Protein AF-A0A932SXC1-F1 (afdb_monomer_lite)

Foldseek 3Di:
DDDPVVLLVVLVVPDDPPDDPVVSVVSVVVVVVVVVVVVCVVVVVDDDPVVVCVVPVD

pLDDT: mean 95.07, std 5.06, range [67.38, 98.0]

Structure (mmCIF, N/CA/C/O backbone):
data_AF-A0A932SXC1-F1
#
_entry.id   AF-A0A932SXC1-F1
#
loop_
_atom_site.group_PDB
_atom_site.id
_atom_site.type_symbol
_atom_site.label_atom_id
_atom_site.label_alt_id
_atom_site.label_comp_id
_atom_site.label_asym_id
_atom_site.label_entity_id
_atom_site.label_seq_id
_atom_site.pdbx_PDB_ins_code
_atom_site.Cartn_x
_atom_site.Cartn_y
_atom_site.Cartn_z
_atom_site.occupancy
_atom_site.B_iso_or_equiv
_atom_site.auth_seq_id
_atom_site.auth_comp_id
_atom_site.auth_asym_id
_atom_site.auth_atom_id
_atom_site.pdbx_PDB_model_num
ATOM 1 N N . MET A 1 1 ? -12.146 5.195 -11.016 1.00 67.38 1 MET A N 1
ATOM 2 C CA . MET A 1 1 ? -11.511 5.374 -9.696 1.00 67.38 1 MET A CA 1
ATOM 3 C C . MET A 1 1 ? -12.612 5.587 -8.682 1.00 67.38 1 MET A C 1
ATOM 5 O O . MET A 1 1 ? -13.505 6.377 -8.970 1.00 67.38 1 MET A O 1
ATOM 9 N N . SER A 1 2 ? -12.582 4.861 -7.567 1.00 81.44 2 SER A N 1
ATOM 10 C CA . SER A 1 2 ? -13.434 5.156 -6.416 1.00 81.44 2 SER A CA 1
ATOM 11 C C . SER A 1 2 ? -12.987 6.474 -5.784 1.00 81.44 2 SER A C 1
ATOM 13 O O . SER A 1 2 ? -11.808 6.832 -5.815 1.00 81.44 2 SER A O 1
ATOM 15 N N . THR A 1 3 ? -13.924 7.228 -5.227 1.00 93.50 3 THR A N 1
ATOM 16 C CA . THR A 1 3 ? -13.602 8.374 -4.376 1.00 93.50 3 THR A CA 1
ATOM 17 C C . THR A 1 3 ? -12.945 7.899 -3.080 1.00 93.50 3 THR A C 1
ATOM 19 O O . THR A 1 3 ? -13.162 6.771 -2.636 1.00 93.50 3 THR A O 1
ATOM 22 N N . VAL A 1 4 ? -12.209 8.784 -2.399 1.00 92.75 4 VAL A N 1
ATOM 23 C CA . VAL A 1 4 ? -11.621 8.476 -1.079 1.00 92.75 4 VAL A CA 1
ATOM 24 C C . VAL A 1 4 ? -12.689 7.995 -0.088 1.00 92.75 4 VAL A C 1
ATOM 26 O O . VAL A 1 4 ? -12.452 7.071 0.684 1.00 92.75 4 VAL A O 1
ATOM 29 N N . ARG A 1 5 ? -13.892 8.582 -0.137 1.00 95.44 5 ARG A N 1
ATOM 30 C CA . ARG A 1 5 ? -15.019 8.186 0.715 1.00 95.44 5 ARG A CA 1
ATOM 31 C C . ARG A 1 5 ? -15.467 6.750 0.445 1.00 95.44 5 ARG A C 1
ATOM 33 O O . ARG A 1 5 ? -15.705 6.013 1.395 1.00 95.44 5 ARG A O 1
ATOM 40 N N . GLU A 1 6 ? -15.596 6.366 -0.820 1.00 96.38 6 GLU A N 1
ATOM 41 C CA . GLU A 1 6 ? -15.972 5.001 -1.206 1.00 96.38 6 GLU A CA 1
ATOM 42 C C . GLU A 1 6 ? -14.884 3.999 -0.809 1.00 96.38 6 GLU A C 1
ATOM 44 O O . GLU A 1 6 ? -15.198 2.993 -0.181 1.00 96.38 6 GLU A O 1
ATOM 49 N N . SER A 1 7 ? -13.608 4.317 -1.049 1.00 94.12 7 SER A N 1
ATOM 50 C CA . SER A 1 7 ? -12.488 3.466 -0.626 1.00 94.12 7 SER A CA 1
ATOM 51 C C . SER A 1 7 ? -12.456 3.258 0.896 1.00 94.12 7 SER A C 1
ATOM 53 O O . SER A 1 7 ? -12.205 2.150 1.361 1.00 94.12 7 SER A O 1
ATOM 55 N N . LEU A 1 8 ? -12.755 4.291 1.693 1.00 95.25 8 LEU A N 1
ATOM 56 C CA . LEU A 1 8 ? -12.861 4.153 3.151 1.00 95.25 8 LEU A CA 1
ATOM 57 C C . LEU A 1 8 ? -14.028 3.252 3.570 1.00 95.25 8 LEU A C 1
ATOM 59 O O . LEU A 1 8 ? -13.888 2.485 4.519 1.00 95.25 8 LEU A O 1
ATOM 63 N N . MET A 1 9 ? -15.163 3.321 2.870 1.00 96.25 9 MET A N 1
ATOM 64 C CA . MET A 1 9 ? -16.298 2.428 3.124 1.00 96.25 9 MET A CA 1
ATOM 65 C C . MET A 1 9 ? -15.967 0.972 2.786 1.00 96.25 9 MET A C 1
ATOM 67 O O . MET A 1 9 ? -16.333 0.081 3.547 1.00 96.25 9 MET A O 1
ATOM 71 N N . GLU A 1 10 ? -15.245 0.729 1.689 1.00 95.88 10 GLU A N 1
ATOM 72 C CA . GLU A 1 10 ? -14.755 -0.605 1.322 1.00 95.88 10 GLU A CA 1
ATOM 73 C C . GLU A 1 10 ? -13.803 -1.173 2.380 1.00 95.88 10 GLU A C 1
ATOM 75 O O . GLU A 1 10 ? -13.963 -2.324 2.782 1.00 95.88 10 GLU A O 1
ATOM 80 N N . ILE A 1 11 ? -12.847 -0.366 2.857 1.00 95.31 11 ILE A N 1
ATOM 81 C CA . ILE A 1 11 ? -11.920 -0.765 3.926 1.00 95.31 11 ILE A CA 1
ATOM 82 C C . ILE A 1 11 ? -12.705 -1.087 5.200 1.00 95.31 11 ILE A C 1
ATOM 84 O O . ILE A 1 11 ? -12.531 -2.158 5.773 1.00 95.31 11 ILE A O 1
ATOM 88 N N . ALA A 1 12 ? -13.613 -0.198 5.615 1.00 95.25 12 ALA A N 1
ATOM 89 C CA . ALA A 1 12 ? -14.414 -0.389 6.820 1.00 95.25 12 ALA A CA 1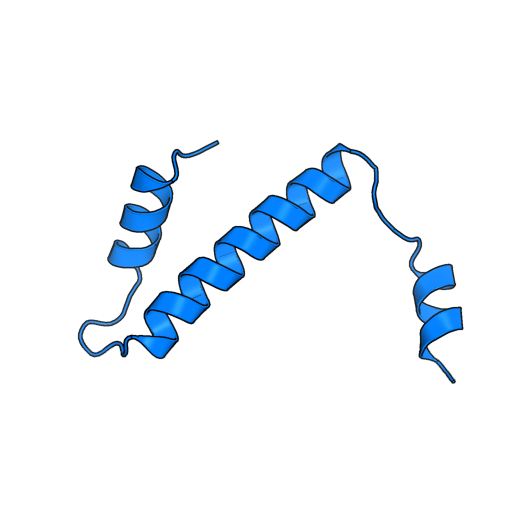
ATOM 90 C 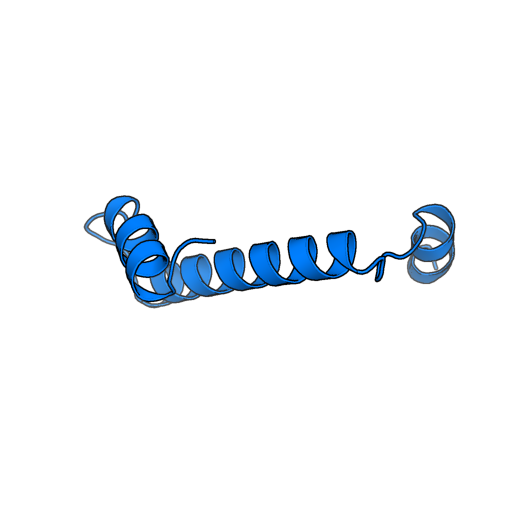C . ALA A 1 12 ? -15.260 -1.671 6.776 1.00 95.25 12 ALA A C 1
ATOM 92 O O . ALA A 1 12 ? -15.381 -2.354 7.788 1.00 95.25 12 ALA A O 1
ATOM 93 N N . ALA A 1 13 ? -15.801 -2.029 5.608 1.00 96.38 13 ALA A N 1
ATOM 94 C CA . ALA A 1 13 ? -16.598 -3.241 5.432 1.00 96.38 13 ALA A CA 1
ATOM 95 C C . ALA A 1 13 ? -15.791 -4.547 5.573 1.00 96.38 13 ALA A C 1
ATOM 97 O O . ALA A 1 13 ? -16.385 -5.606 5.767 1.00 96.38 13 ALA A O 1
ATOM 98 N N . GLN A 1 14 ? -14.462 -4.488 5.455 1.00 94.44 14 GLN A N 1
ATOM 99 C CA . GLN A 1 14 ? -13.570 -5.653 5.511 1.00 94.44 14 GLN A CA 1
ATOM 100 C C . GLN A 1 14 ? -12.824 -5.777 6.846 1.00 94.44 14 GLN A C 1
ATOM 102 O O . GLN A 1 14 ? -12.160 -6.787 7.084 1.00 94.44 14 GLN A O 1
ATOM 107 N N . LEU A 1 15 ? -12.910 -4.766 7.716 1.00 95.25 15 LEU A N 1
ATOM 108 C C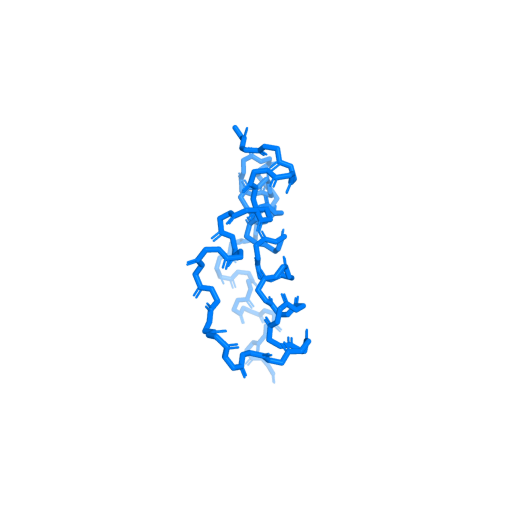A . LEU A 1 15 ? -12.225 -4.777 9.002 1.00 95.25 15 LEU A CA 1
ATOM 109 C C . LEU A 1 15 ? -12.892 -5.751 9.991 1.00 95.25 15 LEU A C 1
ATOM 111 O O . LEU A 1 15 ? -14.122 -5.803 10.074 1.00 95.25 15 LEU A O 1
ATOM 115 N N . PRO A 1 16 ? -12.102 -6.491 10.790 1.00 95.75 16 PRO A N 1
ATOM 116 C CA . PRO A 1 16 ? -12.627 -7.252 11.917 1.00 95.75 16 PRO A CA 1
ATOM 117 C C . PRO A 1 16 ? -13.303 -6.341 12.950 1.00 95.75 16 PRO A C 1
ATOM 119 O O . PRO A 1 16 ? -12.847 -5.226 13.199 1.00 95.75 16 PRO A O 1
ATOM 122 N N . GLU A 1 17 ? -14.326 -6.854 13.636 1.00 94.62 17 GLU A N 1
ATOM 123 C CA . GLU A 1 17 ? -15.043 -6.119 14.695 1.00 94.62 17 GLU A CA 1
ATOM 124 C C . GLU A 1 17 ? -14.111 -5.632 15.820 1.00 94.62 17 GLU A C 1
ATOM 126 O O . GLU A 1 17 ? -14.332 -4.580 16.410 1.00 94.62 17 GLU A O 1
ATOM 131 N N . GLN A 1 18 ? -13.035 -6.379 16.081 1.00 95.50 18 GLN A N 1
ATOM 132 C CA . GLN A 1 18 ? -12.096 -6.136 17.181 1.00 95.50 18 GLN A CA 1
ATOM 133 C C . GLN A 1 18 ? -10.791 -5.480 16.692 1.00 95.50 18 GLN A C 1
ATOM 135 O O . GLN A 1 18 ? -9.755 -5.622 17.340 1.00 95.50 18 GLN A O 1
ATOM 140 N N . CYS A 1 19 ? -10.811 -4.829 15.523 1.00 96.62 19 CYS A N 1
ATOM 141 C CA . CYS A 1 19 ? -9.615 -4.215 14.953 1.00 96.62 19 CYS A CA 1
ATOM 142 C C . CYS A 1 19 ? -9.101 -3.033 15.788 1.00 96.62 19 CYS A C 1
ATOM 144 O O . CYS A 1 19 ? -9.846 -2.295 16.437 1.00 96.62 19 CYS A O 1
ATOM 146 N N . THR A 1 20 ? -7.789 -2.851 15.747 1.00 97.81 20 THR A N 1
ATOM 147 C CA . THR A 1 20 ? -7.066 -1.750 16.377 1.00 97.81 20 THR A CA 1
ATOM 148 C C . THR A 1 20 ? -6.882 -0.589 15.405 1.00 97.81 20 THR A C 1
ATOM 150 O O . THR A 1 20 ? -6.902 -0.761 14.186 1.00 97.81 20 THR A O 1
ATOM 153 N N . TRP A 1 21 ? -6.633 0.613 15.932 1.00 97.56 21 TRP A N 1
ATOM 154 C CA . TRP A 1 21 ? -6.327 1.778 15.096 1.00 97.56 21 TRP A CA 1
ATOM 155 C C . TRP A 1 21 ? -5.102 1.570 14.200 1.00 97.56 21 TRP A C 1
ATOM 157 O O . TRP A 1 21 ? -5.098 2.053 13.069 1.00 97.56 21 TRP A O 1
ATOM 167 N N . ASP A 1 22 ? -4.107 0.813 14.661 1.00 97.69 22 ASP A N 1
ATOM 168 C CA . ASP A 1 22 ? -2.920 0.495 13.866 1.00 97.69 22 ASP A CA 1
ATOM 169 C C . ASP A 1 22 ? -3.276 -0.348 12.633 1.00 97.69 22 ASP A C 1
ATOM 171 O O . ASP A 1 22 ? -2.793 -0.073 11.534 1.00 97.69 22 ASP A O 1
ATOM 175 N N . GLU A 1 23 ? -4.185 -1.318 12.773 1.00 96.44 23 GLU A N 1
ATOM 176 C CA . GLU A 1 23 ? -4.673 -2.126 11.648 1.00 96.44 23 GLU A CA 1
ATOM 177 C C . GLU A 1 23 ? -5.493 -1.289 10.661 1.00 96.44 23 GLU A C 1
ATOM 179 O O . GLU A 1 23 ? -5.320 -1.431 9.450 1.00 96.44 23 GLU A O 1
ATOM 184 N N . VAL A 1 24 ? -6.334 -0.369 11.150 1.00 97.06 24 VAL A N 1
ATOM 185 C CA . VAL A 1 24 ? -7.077 0.564 10.284 1.00 97.06 24 VAL A CA 1
ATOM 186 C C . VAL A 1 24 ? -6.113 1.421 9.463 1.00 97.06 24 VAL A C 1
ATOM 188 O O . VAL A 1 24 ? -6.242 1.517 8.239 1.00 97.06 24 VAL A O 1
ATOM 191 N N . MET A 1 25 ? -5.121 2.022 10.122 1.00 97.00 25 MET A N 1
ATOM 192 C CA . MET A 1 25 ? -4.130 2.872 9.464 1.00 97.00 25 MET A CA 1
ATOM 193 C C . MET A 1 25 ? -3.276 2.084 8.469 1.00 97.00 25 MET A C 1
ATOM 195 O O . MET A 1 25 ? -2.983 2.587 7.382 1.00 97.00 25 MET A O 1
ATOM 199 N N . TYR A 1 26 ? -2.933 0.838 8.796 1.00 97.00 26 TYR A N 1
ATOM 200 C CA . TYR A 1 26 ? -2.229 -0.059 7.888 1.00 97.00 26 TYR A CA 1
ATOM 201 C C . TYR A 1 26 ? -3.027 -0.312 6.602 1.00 97.00 26 TYR A C 1
ATOM 203 O O . TYR A 1 26 ? -2.480 -0.147 5.510 1.00 97.00 26 TYR A O 1
ATOM 211 N N . GLN A 1 27 ? -4.322 -0.637 6.699 1.00 96.56 27 GLN A N 1
ATOM 212 C CA . GLN A 1 27 ? -5.160 -0.874 5.515 1.00 96.56 27 GLN A CA 1
ATOM 213 C C . GLN A 1 27 ? -5.250 0.363 4.610 1.00 96.56 27 GLN A C 1
ATOM 215 O O . GLN A 1 27 ? -5.120 0.257 3.388 1.00 96.56 27 GLN A O 1
ATOM 220 N N . ILE A 1 28 ? -5.405 1.551 5.204 1.00 96.44 28 ILE A N 1
ATOM 221 C CA . IL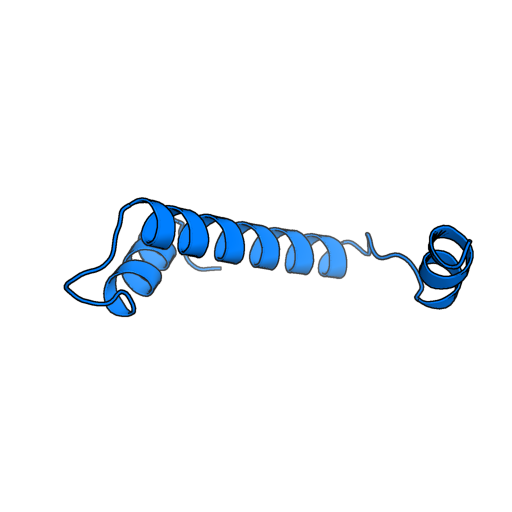E A 1 28 ? -5.414 2.820 4.461 1.00 96.44 28 ILE A CA 1
ATOM 222 C C . ILE A 1 28 ? -4.078 3.030 3.739 1.00 96.44 28 ILE A C 1
ATOM 224 O O . ILE A 1 28 ? -4.061 3.347 2.548 1.00 96.44 28 ILE A O 1
ATOM 228 N N . TYR A 1 29 ? -2.960 2.828 4.437 1.00 96.81 29 TYR A N 1
ATOM 229 C CA . TYR A 1 29 ? -1.627 3.003 3.869 1.00 96.81 29 TYR A CA 1
ATOM 230 C C . TYR A 1 29 ? -1.363 2.048 2.699 1.00 96.81 29 TYR A C 1
ATOM 232 O O . TYR A 1 29 ? -0.873 2.472 1.651 1.00 96.81 29 TYR A O 1
ATOM 240 N N . VAL A 1 30 ? -1.734 0.773 2.838 1.00 96.69 30 VAL A N 1
ATOM 241 C CA . VAL A 1 30 ? -1.597 -0.224 1.768 1.00 96.69 30 VAL A CA 1
ATOM 242 C C . VAL A 1 30 ? -2.412 0.180 0.539 1.00 96.69 30 VAL A C 1
ATOM 244 O O . VAL A 1 30 ? -1.873 0.179 -0.569 1.00 96.69 30 VAL A O 1
ATOM 247 N N . ARG A 1 31 ? -3.675 0.598 0.715 1.00 95.25 31 ARG A N 1
ATOM 248 C CA . ARG A 1 31 ? -4.521 1.066 -0.396 1.00 95.25 31 ARG A CA 1
ATOM 249 C C . ARG A 1 31 ? -3.880 2.250 -1.125 1.00 95.25 31 ARG A C 1
ATOM 251 O O . ARG A 1 31 ? -3.772 2.212 -2.348 1.00 95.25 31 ARG A O 1
ATOM 258 N N . GLN A 1 32 ? -3.380 3.248 -0.390 1.00 95.56 32 GLN A N 1
ATOM 259 C CA . GLN A 1 32 ? -2.681 4.399 -0.975 1.00 95.56 32 GLN A CA 1
ATOM 260 C C . GLN A 1 32 ? -1.433 3.989 -1.767 1.00 95.56 32 GLN A C 1
ATOM 262 O O . GLN A 1 32 ? -1.194 4.507 -2.857 1.00 95.56 32 GLN A O 1
ATOM 267 N N . LYS A 1 33 ? -0.633 3.050 -1.247 1.00 97.19 33 LYS A N 1
ATOM 268 C CA . LYS A 1 33 ? 0.566 2.562 -1.943 1.00 97.19 33 LYS A CA 1
ATOM 269 C C . LYS A 1 33 ? 0.234 1.820 -3.231 1.00 97.19 33 LYS A C 1
ATOM 271 O O . LYS A 1 33 ? 0.934 2.018 -4.219 1.00 97.19 33 LYS A O 1
ATOM 276 N N . ILE A 1 34 ? -0.838 1.032 -3.244 1.00 95.62 34 ILE A N 1
ATOM 277 C CA . ILE A 1 34 ? -1.313 0.359 -4.457 1.00 95.62 34 ILE A CA 1
ATOM 278 C C . ILE A 1 34 ? -1.775 1.387 -5.493 1.00 95.62 34 ILE A C 1
ATOM 280 O O . ILE A 1 34 ? -1.358 1.315 -6.643 1.00 95.62 34 ILE A O 1
ATOM 284 N N . GLU A 1 35 ? -2.594 2.366 -5.101 1.00 94.69 35 GLU A N 1
ATOM 285 C CA . GLU A 1 35 ? -3.091 3.401 -6.019 1.00 94.69 35 GLU A CA 1
ATOM 286 C C . GLU A 1 35 ? -1.947 4.245 -6.605 1.00 94.69 35 GLU A C 1
ATOM 288 O O . GLU A 1 35 ? -1.928 4.512 -7.810 1.00 94.69 35 GLU A O 1
ATOM 293 N N . SER A 1 36 ? -0.949 4.590 -5.782 1.00 95.50 36 SER A N 1
ATOM 294 C CA . SER A 1 36 ? 0.281 5.244 -6.243 1.00 95.50 36 SER A CA 1
ATOM 295 C C . SER A 1 36 ? 1.048 4.362 -7.227 1.00 95.50 36 SER A C 1
ATOM 297 O O . SER A 1 36 ? 1.372 4.823 -8.313 1.00 95.50 36 SER A O 1
ATOM 299 N N . GLY A 1 37 ? 1.280 3.088 -6.894 1.00 96.62 37 GLY A N 1
ATOM 300 C CA . GLY A 1 37 ? 2.009 2.159 -7.759 1.00 96.62 37 GLY A CA 1
ATOM 301 C C . GLY 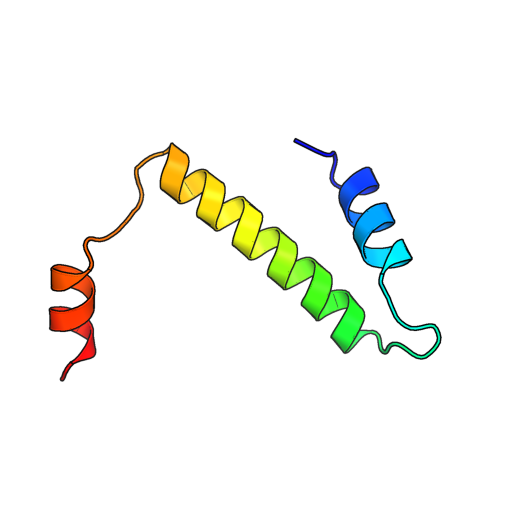A 1 37 ? 1.321 1.929 -9.106 1.00 96.62 37 GLY A C 1
ATOM 302 O O . GLY A 1 37 ? 1.976 1.917 -10.143 1.00 96.62 37 GLY A O 1
ATOM 303 N N . LEU A 1 38 ? -0.009 1.814 -9.123 1.00 96.44 38 LEU A N 1
ATOM 304 C CA . LEU A 1 38 ? -0.783 1.721 -10.365 1.00 96.44 38 LEU A CA 1
ATOM 305 C C . LEU A 1 38 ? -0.646 2.987 -11.219 1.00 96.44 38 LEU A C 1
ATOM 307 O O . LEU A 1 38 ? -0.567 2.898 -12.443 1.00 96.44 38 LEU A O 1
ATOM 311 N N . THR A 1 39 ? -0.599 4.153 -10.574 1.00 96.50 39 THR A N 1
ATOM 312 C CA . THR A 1 39 ? -0.378 5.438 -11.247 1.00 96.50 39 THR A CA 1
ATOM 313 C C . THR A 1 39 ? 1.039 5.518 -11.821 1.00 96.50 39 THR A C 1
ATOM 315 O O . THR A 1 39 ? 1.204 5.869 -12.985 1.00 96.50 39 THR A O 1
ATOM 318 N N . ASP A 1 40 ? 2.053 5.103 -11.057 1.00 98.00 40 ASP A N 1
ATOM 319 C CA . ASP A 1 40 ? 3.444 5.026 -11.514 1.00 98.00 40 ASP A CA 1
ATOM 320 C C . ASP A 1 40 ? 3.588 4.109 -12.736 1.00 98.00 40 ASP A C 1
ATOM 322 O O . ASP A 1 40 ? 4.222 4.492 -13.717 1.00 98.00 40 ASP A O 1
ATOM 326 N N . VAL A 1 41 ? 2.932 2.943 -12.733 1.00 97.25 41 VAL A N 1
ATOM 327 C CA . VAL A 1 41 ? 2.898 2.025 -13.885 1.00 97.25 41 VAL A CA 1
ATOM 328 C C . VAL A 1 41 ? 2.234 2.675 -15.099 1.00 97.25 41 VAL A C 1
ATOM 330 O O . VAL A 1 41 ? 2.781 2.612 -16.199 1.00 97.25 41 VAL A O 1
ATOM 333 N N . ALA A 1 42 ? 1.077 3.317 -14.917 1.00 97.06 42 ALA A N 1
ATOM 334 C CA . ALA A 1 42 ? 0.361 3.981 -16.007 1.00 97.06 42 ALA A CA 1
ATOM 335 C C . ALA A 1 42 ? 1.171 5.131 -16.630 1.00 97.06 42 ALA A C 1
ATOM 337 O O . ALA A 1 42 ? 1.071 5.379 -17.831 1.00 97.06 42 ALA A O 1
ATOM 338 N N . GLU A 1 43 ? 1.991 5.809 -15.827 1.00 98.00 43 GLU A N 1
ATOM 339 C CA . GLU A 1 43 ? 2.848 6.916 -16.255 1.00 98.00 43 GLU A CA 1
ATOM 340 C C . GLU A 1 43 ? 4.265 6.467 -16.657 1.00 98.00 43 GLU A C 1
ATOM 342 O O . GLU A 1 43 ? 5.117 7.304 -16.952 1.00 98.00 43 GLU A O 1
ATOM 347 N N . GLY A 1 44 ? 4.534 5.156 -16.692 1.00 97.31 44 GLY A N 1
ATOM 348 C CA . GLY A 1 44 ? 5.828 4.595 -17.090 1.00 97.31 44 GLY A CA 1
ATOM 349 C C . GLY A 1 44 ? 6.966 4.855 -16.096 1.00 97.31 44 GLY A C 1
ATOM 350 O O . GLY A 1 44 ? 8.134 4.699 -16.446 1.00 97.31 44 GLY A O 1
ATOM 351 N N . ARG A 1 45 ? 6.655 5.239 -14.853 1.00 97.56 45 ARG A N 1
ATOM 352 C CA . ARG A 1 45 ? 7.617 5.409 -13.751 1.00 97.56 45 ARG A CA 1
ATOM 353 C C . ARG A 1 45 ? 7.962 4.069 -13.100 1.00 97.56 45 ARG A C 1
ATOM 355 O O . ARG A 1 45 ? 7.798 3.879 -11.898 1.00 97.56 45 ARG A O 1
ATOM 362 N N . THR A 1 46 ? 8.428 3.128 -13.906 1.00 96.75 46 THR A N 1
ATOM 363 C CA . THR A 1 46 ? 8.848 1.797 -13.462 1.00 96.75 46 THR A CA 1
ATOM 364 C C . THR A 1 46 ? 10.332 1.604 -13.718 1.00 96.75 46 THR A C 1
ATOM 366 O O . THR A 1 46 ? 10.851 2.079 -14.726 1.00 96.75 46 THR A O 1
ATOM 369 N N . THR A 1 47 ? 10.999 0.859 -12.844 1.00 96.12 47 THR A N 1
ATOM 370 C CA . THR A 1 47 ? 12.385 0.427 -13.052 1.00 96.12 47 THR A CA 1
ATOM 371 C C . THR A 1 47 ? 12.393 -1.008 -13.562 1.00 96.12 47 THR A C 1
ATOM 373 O O . THR A 1 47 ? 11.593 -1.829 -13.111 1.00 96.12 47 THR A O 1
ATOM 376 N N . ASP A 1 48 ? 13.286 -1.307 -14.505 1.00 96.69 48 ASP A N 1
ATOM 377 C CA . ASP A 1 48 ? 13.479 -2.667 -15.001 1.00 96.69 48 ASP A CA 1
ATOM 378 C C . ASP A 1 48 ? 14.017 -3.595 -13.898 1.00 96.69 48 ASP A C 1
ATOM 380 O O . ASP A 1 48 ? 14.779 -3.168 -13.027 1.00 96.69 48 ASP A O 1
ATOM 384 N N . HIS A 1 49 ? 13.614 -4.866 -13.935 1.00 95.94 49 HIS A N 1
ATOM 385 C CA . HIS A 1 49 ? 14.020 -5.854 -12.942 1.00 95.94 49 HIS A CA 1
ATOM 386 C C . HIS A 1 49 ? 15.543 -6.003 -12.848 1.00 95.94 49 HIS A C 1
ATOM 388 O O . HIS A 1 49 ? 16.067 -6.044 -11.734 1.00 95.94 49 HIS A O 1
ATOM 394 N N . ASP A 1 50 ? 16.244 -6.040 -13.984 1.00 97.19 50 ASP A N 1
ATOM 395 C CA . ASP A 1 50 ? 17.691 -6.257 -14.014 1.00 97.19 50 ASP A CA 1
ATOM 396 C C . ASP A 1 50 ? 18.429 -5.083 -13.353 1.00 97.19 50 ASP A C 1
ATOM 398 O O . ASP A 1 50 ? 19.366 -5.287 -12.580 1.00 97.19 50 ASP A O 1
ATOM 402 N N . ALA A 1 51 ? 17.943 -3.855 -13.572 1.00 96.38 51 ALA A N 1
ATOM 403 C CA . ALA A 1 51 ? 18.488 -2.651 -12.949 1.00 96.38 51 ALA A CA 1
ATOM 404 C C . ALA A 1 51 ? 18.280 -2.638 -11.423 1.00 96.38 51 ALA A C 1
ATOM 406 O O . ALA A 1 51 ? 19.201 -2.305 -10.679 1.00 96.38 51 ALA A O 1
ATOM 407 N N . VAL A 1 52 ? 17.095 -3.041 -10.944 1.00 96.94 52 VAL A N 1
ATOM 408 C CA . VAL A 1 52 ? 16.830 -3.173 -9.498 1.00 96.94 52 VAL A CA 1
ATOM 409 C C . VAL A 1 52 ? 17.714 -4.260 -8.884 1.00 96.94 52 VAL A C 1
ATOM 411 O O . VAL A 1 52 ? 18.264 -4.070 -7.800 1.00 96.94 52 VAL A O 1
ATOM 414 N N . PHE A 1 53 ? 17.866 -5.404 -9.554 1.00 96.88 53 PHE A N 1
ATOM 415 C CA . PHE A 1 53 ? 18.693 -6.497 -9.050 1.00 96.88 53 PHE A CA 1
ATOM 416 C C . PHE A 1 53 ? 20.159 -6.073 -8.912 1.00 96.88 53 PHE A C 1
ATOM 418 O O . PHE A 1 53 ? 20.744 -6.286 -7.853 1.00 96.88 53 PHE A O 1
ATOM 425 N N . GLU A 1 54 ? 20.728 -5.420 -9.929 1.00 96.88 54 GLU A N 1
ATOM 426 C CA . GLU A 1 54 ? 22.109 -4.925 -9.894 1.00 96.88 54 GLU A CA 1
ATOM 427 C C . GLU A 1 54 ? 22.356 -3.934 -8.741 1.00 96.88 54 GLU A C 1
ATOM 429 O O . GLU A 1 54 ? 23.409 -3.984 -8.099 1.00 96.88 54 GLU A O 1
ATOM 434 N N . GLU A 1 55 ? 21.387 -3.061 -8.445 1.00 96.56 55 GLU A N 1
ATOM 435 C CA . GLU A 1 55 ? 21.492 -2.070 -7.368 1.00 96.56 55 GLU A CA 1
ATOM 436 C C . GLU A 1 55 ? 21.495 -2.710 -5.969 1.00 96.56 55 GLU A C 1
ATOM 438 O O . GLU A 1 55 ? 22.306 -2.330 -5.121 1.00 96.56 55 GLU A O 1
ATOM 443 N N . TYR A 1 56 ? 20.616 -3.688 -5.724 1.00 96.00 56 TYR A N 1
ATOM 444 C CA . TYR A 1 56 ? 20.367 -4.235 -4.382 1.00 96.00 56 TYR A CA 1
ATOM 445 C C . TYR A 1 56 ? 21.015 -5.603 -4.104 1.00 96.00 56 TYR A C 1
ATOM 447 O O . TYR A 1 56 ? 20.867 -6.126 -3.000 1.00 96.00 56 TYR A O 1
ATOM 455 N N . SER A 1 57 ? 21.734 -6.207 -5.058 1.00 93.19 57 SER A N 1
ATOM 456 C CA . SER A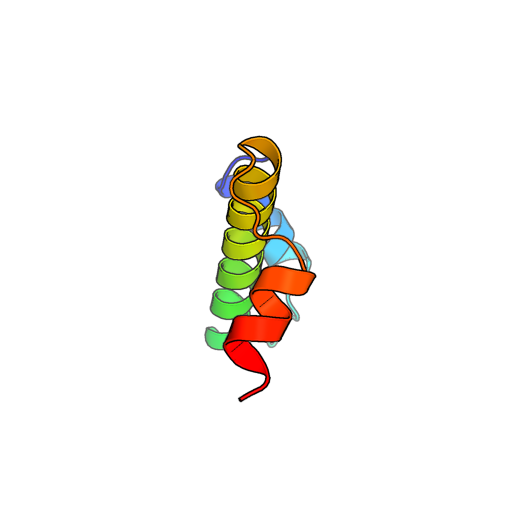 1 57 ? 22.398 -7.510 -4.864 1.00 93.19 57 SER A CA 1
ATOM 457 C C . SER A 1 57 ? 23.798 -7.438 -4.224 1.00 93.19 57 SER A C 1
ATOM 459 O O . SER A 1 57 ? 24.491 -8.456 -4.181 1.00 93.19 57 SER A O 1
ATOM 461 N N . ARG A 1 58 ? 24.255 -6.257 -3.789 1.00 75.25 58 ARG A N 1
ATOM 462 C CA . ARG A 1 58 ? 25.550 -6.043 -3.110 1.00 75.25 58 ARG A CA 1
ATOM 463 C C . ARG A 1 58 ? 25.384 -5.899 -1.604 1.00 75.25 58 ARG A C 1
ATOM 465 O O . ARG A 1 58 ? 26.302 -6.372 -0.898 1.00 75.25 58 ARG A O 1
#

Secondary structure (DSSP, 8-state):
---HHHHHHHHHHHS-TT--HHHHHHHHHHHHHHHHHHHHHHTT----HHHHHHHH--

Radius of gyration: 16.0 Å; chains: 1; bounding box: 42×16×34 Å

Sequence (58 aa):
MSTVRESLMEIAAQLPEQCTWDEVMYQIYVRQKIESGLTDVAEGRTTDHDAVFEEYSR